Protein AF-A0A497ATV9-F1 (afdb_monomer_lite)

pLDDT: mean 86.35, std 10.47, range [54.75, 97.0]

Sequence (97 aa):
QPQSSGPLQIVDPGYELVEWQPLPEQKEWEGYLRLLFTGGAAPHTSSIAHRDPQHENYHYFRYGGCQGAPIRADVWSADGQHTFKDIWIGAPWCPDE

Structure (mmCIF, N/CA/C/O backbone):
data_AF-A0A497ATV9-F1
#
_entry.id   AF-A0A497ATV9-F1
#
loop_
_atom_site.group_PDB
_atom_site.id
_atom_site.type_symbol
_atom_site.label_atom_id
_atom_site.label_alt_id
_atom_site.label_comp_id
_atom_site.label_asym_id
_atom_site.label_entity_id
_atom_site.label_seq_id
_atom_site.pdbx_PDB_ins_code
_atom_site.Cartn_x
_atom_site.Cartn_y
_atom_site.Cartn_z
_atom_site.occupancy
_atom_site.B_iso_or_equiv
_atom_site.auth_seq_id
_atom_site.auth_comp_id
_atom_site.auth_asym_id
_atom_site.auth_atom_id
_atom_site.pdbx_PDB_model_num
ATOM 1 N N . GLN A 1 1 ? -17.988 4.727 21.330 1.00 55.88 1 GLN A N 1
ATOM 2 C CA . GLN A 1 1 ? -16.670 4.102 21.084 1.00 55.88 1 GLN A CA 1
ATOM 3 C C . GLN A 1 1 ? -16.648 3.582 19.655 1.00 55.88 1 GLN A C 1
ATOM 5 O O . GLN A 1 1 ? -17.717 3.1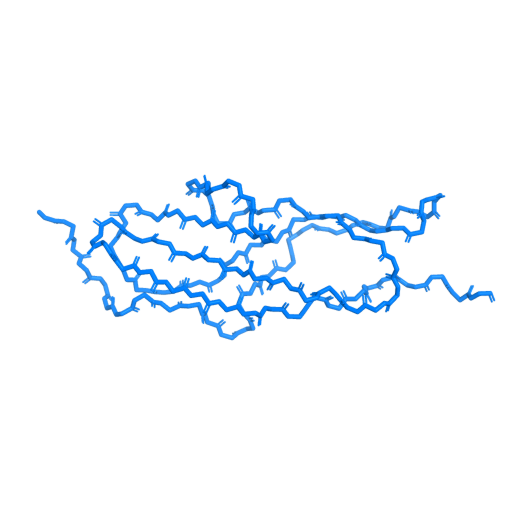99 19.187 1.00 55.88 1 GLN A O 1
ATOM 10 N N . PRO A 1 2 ? -15.492 3.577 18.971 1.00 56.34 2 PRO A N 1
ATOM 11 C CA . PRO A 1 2 ? -15.343 2.886 17.695 1.00 56.34 2 PRO A CA 1
ATOM 12 C C . PRO A 1 2 ? -15.718 1.410 17.885 1.00 56.34 2 PRO A C 1
ATOM 14 O O . PRO A 1 2 ? -15.234 0.767 18.816 1.00 56.34 2 PRO A O 1
ATOM 17 N N . GLN A 1 3 ? -16.635 0.890 17.072 1.00 60.69 3 GLN A N 1
ATOM 18 C CA . GLN A 1 3 ? -17.051 -0.508 17.160 1.00 60.69 3 GLN A CA 1
ATOM 19 C C . GLN A 1 3 ? -16.012 -1.342 16.403 1.00 60.69 3 GLN A C 1
ATOM 21 O O . GLN A 1 3 ? -15.929 -1.261 15.179 1.00 60.69 3 GLN A O 1
ATOM 26 N N . SER A 1 4 ? -15.162 -2.069 17.134 1.00 69.69 4 SER A N 1
ATOM 27 C CA . SER A 1 4 ? -14.113 -2.891 16.522 1.00 69.69 4 SER A CA 1
ATOM 28 C C . SER A 1 4 ? -14.750 -4.047 15.751 1.00 69.69 4 SER A C 1
ATOM 30 O O . SER A 1 4 ? -15.598 -4.762 16.287 1.00 69.69 4 SER A O 1
ATOM 32 N N . SER A 1 5 ? -14.362 -4.212 14.485 1.00 80.12 5 SER A N 1
ATOM 33 C CA . SER A 1 5 ? -14.913 -5.230 13.579 1.00 80.12 5 SER A CA 1
ATOM 34 C C . SER A 1 5 ? -14.111 -6.542 13.565 1.00 80.12 5 SER A C 1
ATOM 36 O O . SER A 1 5 ? -14.347 -7.404 12.721 1.00 80.12 5 SER A O 1
ATOM 38 N N . GLY A 1 6 ? -13.178 -6.713 14.509 1.00 90.44 6 GLY A N 1
ATOM 39 C CA . GLY A 1 6 ? -12.242 -7.839 14.571 1.00 90.44 6 GLY A CA 1
ATOM 40 C C . GLY A 1 6 ? -10.780 -7.391 14.435 1.00 90.44 6 GLY A C 1
ATOM 41 O O . GLY A 1 6 ? -10.504 -6.185 14.432 1.00 90.44 6 GLY A O 1
ATOM 42 N N . PRO A 1 7 ? -9.829 -8.338 14.350 1.00 95.25 7 PRO A N 1
ATOM 43 C CA . PRO A 1 7 ? -8.412 -8.017 14.209 1.00 95.25 7 PRO A CA 1
ATOM 44 C C . PRO A 1 7 ? -8.132 -7.356 12.857 1.00 95.25 7 PRO A C 1
ATOM 46 O O . PRO A 1 7 ? -8.572 -7.855 11.823 1.00 95.25 7 PRO A O 1
ATOM 49 N N . LEU A 1 8 ? -7.384 -6.253 12.864 1.00 96.56 8 LEU A N 1
ATOM 50 C CA . LEU A 1 8 ? -6.945 -5.569 11.652 1.00 96.56 8 LEU A CA 1
ATOM 51 C C . LEU A 1 8 ? -5.943 -6.443 10.884 1.00 96.56 8 LEU A C 1
ATOM 53 O O . LEU A 1 8 ? -4.893 -6.814 11.413 1.00 96.56 8 LEU A O 1
ATOM 57 N N . GLN A 1 9 ? -6.260 -6.767 9.632 1.00 96.75 9 GLN A N 1
ATOM 58 C CA . GLN A 1 9 ? -5.446 -7.647 8.790 1.00 96.75 9 GLN A CA 1
ATOM 59 C C . GLN A 1 9 ? -5.462 -7.196 7.329 1.00 96.75 9 GLN A C 1
ATOM 61 O O . GLN A 1 9 ? -6.531 -6.953 6.770 1.00 96.75 9 GLN A O 1
ATOM 66 N N . ILE A 1 10 ? -4.286 -7.152 6.694 1.00 96.06 10 ILE A N 1
ATOM 67 C CA . ILE A 1 10 ? -4.153 -7.032 5.234 1.00 96.06 10 ILE A CA 1
ATOM 68 C C . ILE A 1 10 ? -4.378 -8.422 4.629 1.00 96.06 10 ILE A C 1
ATOM 70 O O . ILE A 1 10 ? -3.648 -9.364 4.948 1.00 96.06 10 ILE A O 1
ATOM 74 N N . VAL A 1 11 ? -5.388 -8.561 3.768 1.00 94.94 11 VAL A N 1
ATOM 75 C CA . VAL A 1 11 ? -5.774 -9.864 3.190 1.00 94.94 11 VAL A CA 1
ATOM 76 C C . VAL A 1 11 ? -4.778 -10.314 2.115 1.00 94.94 11 VAL A C 1
ATOM 78 O O . VAL A 1 11 ? -3.888 -9.562 1.737 1.00 94.94 11 VAL A O 1
ATOM 81 N N . ASP A 1 12 ? -4.848 -11.550 1.626 1.00 90.62 12 ASP A N 1
ATOM 82 C CA . ASP A 1 12 ? -4.079 -11.977 0.445 1.00 90.62 12 ASP A CA 1
ATOM 83 C C . ASP A 1 12 ? -4.807 -11.581 -0.855 1.00 90.62 12 ASP A C 1
ATOM 85 O O . ASP A 1 12 ? -6.020 -11.779 -0.932 1.00 90.62 12 ASP A O 1
ATOM 89 N N . PRO A 1 13 ? -4.119 -11.020 -1.876 1.00 90.62 13 PRO A N 1
ATOM 90 C CA . PRO A 1 13 ? -2.676 -10.732 -1.944 1.00 90.62 13 PRO A CA 1
ATOM 91 C C . PRO A 1 13 ? -2.255 -9.432 -1.229 1.00 90.62 13 PRO A C 1
ATOM 93 O O . PRO A 1 13 ? -1.067 -9.187 -1.045 1.00 90.62 13 PRO A O 1
ATOM 96 N N . GLY A 1 14 ? -3.215 -8.613 -0.794 1.00 91.75 14 GLY A N 1
ATOM 97 C CA . GLY A 1 14 ? -2.996 -7.396 0.007 1.00 91.75 14 GLY A CA 1
ATOM 98 C C . GLY A 1 14 ? -3.247 -6.104 -0.748 1.00 91.75 14 GLY A C 1
ATOM 99 O O . GLY A 1 14 ? -3.310 -5.038 -0.139 1.00 91.75 14 GLY A O 1
ATOM 100 N N . TYR A 1 15 ? -3.452 -6.204 -2.058 1.00 92.94 15 TYR A N 1
ATOM 101 C CA . TYR A 1 15 ? -3.736 -5.076 -2.924 1.00 92.94 15 TYR A CA 1
ATOM 102 C C . TYR A 1 15 ? -4.549 -5.499 -4.156 1.00 92.94 15 TYR A C 1
ATOM 104 O O . TYR A 1 15 ? -4.553 -6.669 -4.539 1.00 92.94 15 TYR A O 1
ATOM 112 N N . GLU A 1 16 ? -5.191 -4.528 -4.796 1.00 91.44 16 GLU A N 1
ATOM 113 C CA . GLU A 1 16 ? -5.681 -4.600 -6.173 1.00 91.44 16 GLU A CA 1
ATOM 114 C C . GLU A 1 16 ? -5.029 -3.492 -7.015 1.00 91.44 16 GLU A C 1
ATOM 116 O O . GLU A 1 16 ? -4.762 -2.393 -6.515 1.00 91.44 16 GLU A O 1
ATOM 121 N N . LEU A 1 17 ? -4.747 -3.791 -8.287 1.00 87.75 17 LEU A N 1
ATOM 122 C CA . LEU A 1 17 ? -4.323 -2.789 -9.267 1.00 87.75 17 LEU A CA 1
ATOM 123 C C . LEU A 1 17 ? -5.572 -2.129 -9.837 1.00 87.75 17 LEU A C 1
ATOM 125 O O . LEU A 1 17 ? -6.376 -2.812 -10.468 1.00 87.75 17 LEU A O 1
ATOM 129 N N . VAL A 1 18 ? -5.747 -0.830 -9.603 1.00 87.94 18 VAL A N 1
ATOM 130 C CA . VAL A 1 18 ? -6.952 -0.113 -10.054 1.00 87.94 18 VAL A CA 1
ATOM 131 C C . VAL A 1 18 ? -6.710 0.588 -11.382 1.00 87.94 18 VAL A C 1
ATOM 133 O O . VAL A 1 18 ? -7.521 0.487 -12.297 1.00 87.94 18 VAL A O 1
ATOM 136 N N . GLU A 1 19 ? -5.566 1.248 -11.508 1.00 85.50 19 GLU A N 1
ATOM 137 C CA . GLU A 1 19 ? -5.118 1.895 -12.739 1.00 85.50 19 GLU A CA 1
ATOM 138 C C . GLU A 1 19 ? -3.648 1.581 -12.950 1.00 85.50 19 GLU A C 1
ATOM 140 O O . GLU A 1 19 ? -2.889 1.524 -11.982 1.00 85.50 19 GLU A O 1
ATOM 145 N N . TRP A 1 20 ? -3.250 1.374 -14.204 1.00 81.94 20 TRP A N 1
ATOM 146 C CA . TRP A 1 20 ? -1.884 1.005 -14.539 1.00 81.94 20 TRP A CA 1
ATOM 147 C C . TRP A 1 20 ? -1.523 1.414 -15.957 1.00 81.94 20 TRP A C 1
ATOM 149 O O . TRP A 1 20 ? -2.238 1.063 -16.897 1.00 81.94 20 TRP A O 1
ATOM 159 N N . GLN A 1 21 ? -0.397 2.102 -16.126 1.00 86.62 21 GLN A N 1
ATOM 160 C CA . GLN A 1 21 ? 0.099 2.494 -17.439 1.00 86.62 21 GLN A CA 1
ATOM 161 C C . GLN A 1 21 ? 1.623 2.368 -17.547 1.00 86.62 21 GLN A C 1
ATOM 163 O O . GLN A 1 21 ? 2.348 2.733 -16.615 1.00 86.62 21 GLN A O 1
ATOM 168 N N . PRO A 1 22 ? 2.138 1.847 -18.675 1.00 83.88 22 PRO A N 1
ATOM 169 C CA . PRO A 1 22 ? 3.563 1.897 -18.956 1.00 83.88 22 PRO A CA 1
ATOM 170 C C . PRO A 1 22 ? 3.990 3.340 -19.246 1.00 83.88 22 PRO A C 1
ATOM 172 O O . PRO A 1 22 ? 3.243 4.122 -19.832 1.00 83.88 22 PRO A O 1
ATOM 175 N N . LEU A 1 23 ? 5.231 3.656 -18.893 1.00 85.56 23 LEU A N 1
ATOM 176 C CA . LEU A 1 23 ? 5.940 4.890 -19.217 1.00 85.56 23 LEU A CA 1
ATOM 177 C C . LEU A 1 23 ? 7.169 4.519 -20.069 1.00 85.56 23 LEU A C 1
ATOM 179 O O . LEU A 1 23 ? 8.277 4.368 -19.537 1.00 85.56 23 LEU A O 1
ATOM 183 N N . PRO A 1 24 ? 6.994 4.304 -21.391 1.00 78.94 24 PRO A N 1
ATOM 184 C CA . PRO A 1 24 ? 8.008 3.650 -22.216 1.00 78.94 24 PRO A CA 1
ATOM 185 C C . PRO A 1 24 ? 9.3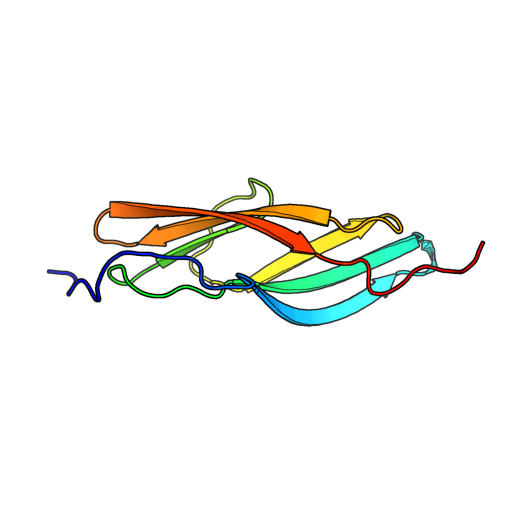13 4.438 -22.316 1.00 78.94 24 PRO A C 1
ATOM 187 O O . PRO A 1 24 ? 10.393 3.854 -22.276 1.00 78.94 24 PRO A O 1
ATOM 190 N N . GLU A 1 25 ? 9.217 5.765 -22.391 1.00 82.69 25 GLU A N 1
ATOM 191 C CA . GLU A 1 25 ? 10.369 6.667 -22.473 1.00 82.69 25 GLU A CA 1
ATOM 192 C C . GLU A 1 25 ? 11.284 6.573 -21.244 1.00 82.69 25 GLU A C 1
ATOM 194 O O . GLU A 1 25 ? 12.494 6.756 -21.360 1.00 82.69 25 GLU A O 1
ATOM 199 N N . GLN A 1 26 ? 10.718 6.265 -20.074 1.00 78.88 26 GLN A N 1
ATOM 200 C CA . GLN A 1 26 ? 11.451 6.150 -18.814 1.00 78.88 26 GLN A CA 1
ATOM 201 C C . GLN A 1 26 ? 11.755 4.695 -18.426 1.00 78.88 26 GLN A C 1
ATOM 203 O O . GLN A 1 26 ? 12.414 4.471 -17.416 1.00 78.88 26 GLN A O 1
ATOM 208 N N . LYS A 1 27 ? 11.316 3.703 -19.221 1.00 79.88 27 LYS A N 1
ATOM 209 C CA . LYS A 1 27 ? 11.344 2.270 -18.858 1.00 79.88 27 LYS A CA 1
ATOM 210 C C . LYS A 1 27 ? 10.701 1.999 -17.489 1.00 79.88 27 LYS A C 1
ATOM 212 O O . LYS A 1 27 ? 11.174 1.187 -16.691 1.00 79.88 27 LYS A O 1
ATOM 217 N N . GLU A 1 28 ? 9.619 2.714 -17.226 1.00 83.88 28 GLU A N 1
ATOM 218 C CA . GLU A 1 28 ? 8.896 2.693 -15.963 1.00 83.88 28 GLU A CA 1
ATOM 219 C C . GLU A 1 28 ? 7.441 2.315 -16.203 1.00 83.88 28 GLU A C 1
ATOM 221 O O . GLU A 1 28 ? 6.970 2.183 -17.334 1.00 83.88 28 GLU A O 1
ATOM 226 N N . TRP A 1 29 ? 6.715 2.150 -15.114 1.00 84.12 29 TRP A N 1
ATOM 227 C CA . TRP A 1 29 ? 5.268 2.111 -15.114 1.00 84.12 29 TRP A CA 1
ATOM 228 C C . TRP A 1 29 ? 4.760 2.850 -13.880 1.00 84.12 29 TRP A C 1
ATOM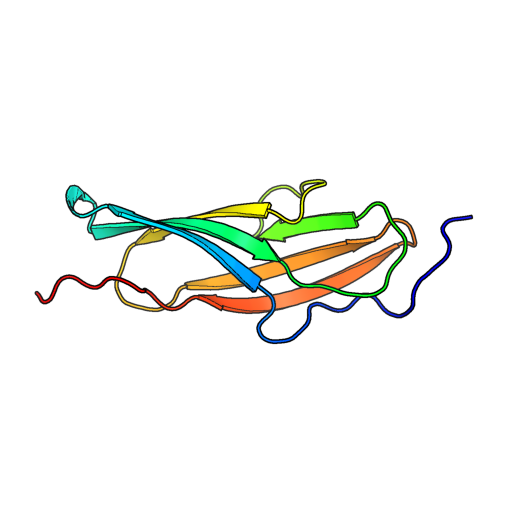 230 O O . TRP A 1 29 ? 5.459 2.984 -12.870 1.00 84.12 29 TRP A O 1
ATOM 240 N N . GLU A 1 30 ? 3.536 3.350 -13.972 1.00 88.25 30 GLU A N 1
ATOM 241 C CA . GLU A 1 30 ? 2.860 4.011 -12.865 1.00 88.25 30 GLU A CA 1
ATOM 242 C C . GLU A 1 30 ? 1.393 3.612 -12.796 1.00 88.25 30 GLU A C 1
ATOM 244 O O . GLU A 1 30 ? 0.809 3.127 -13.767 1.00 88.25 30 GLU A O 1
ATOM 249 N N . GLY A 1 31 ? 0.798 3.809 -11.631 1.00 88.00 31 GLY A N 1
ATOM 250 C CA . GLY A 1 31 ? -0.583 3.445 -11.410 1.00 88.00 31 GLY A CA 1
ATOM 251 C C . GLY A 1 31 ? -1.031 3.690 -9.987 1.00 88.00 31 GLY A C 1
ATOM 252 O O . GLY A 1 31 ? -0.343 4.327 -9.184 1.00 88.00 31 GLY A O 1
ATOM 253 N N . TYR A 1 32 ? -2.191 3.134 -9.679 1.00 90.56 32 TYR A N 1
ATOM 254 C CA . TYR A 1 32 ? -2.779 3.206 -8.359 1.00 90.56 32 TYR A CA 1
ATOM 255 C C . TYR A 1 32 ? -3.058 1.817 -7.803 1.00 90.56 32 TYR A C 1
ATOM 257 O O . TYR A 1 32 ? -3.632 0.941 -8.458 1.00 90.56 32 TYR A O 1
ATOM 265 N N . LEU A 1 33 ? -2.652 1.647 -6.552 1.00 90.88 33 LEU A N 1
ATOM 266 C CA . LEU A 1 33 ? -2.838 0.455 -5.750 1.00 90.88 33 LEU A CA 1
ATOM 267 C C . LEU A 1 33 ? -3.926 0.723 -4.735 1.00 90.88 33 LEU A C 1
ATOM 269 O O . LEU A 1 33 ? -3.840 1.697 -3.987 1.00 90.88 33 LEU A O 1
ATOM 273 N N . ARG A 1 34 ? -4.900 -0.172 -4.638 1.00 93.69 34 ARG A N 1
ATOM 274 C CA . ARG A 1 34 ? -5.813 -0.151 -3.505 1.00 93.69 34 ARG A CA 1
ATOM 275 C C . ARG A 1 34 ? -5.474 -1.265 -2.533 1.00 93.69 34 ARG A C 1
ATOM 277 O O . ARG A 1 34 ? -5.483 -2.432 -2.907 1.00 93.69 34 ARG A O 1
ATOM 284 N N . LEU A 1 35 ? -5.186 -0.915 -1.285 1.00 95.06 35 LEU A N 1
ATOM 285 C CA . LEU A 1 35 ? -4.901 -1.888 -0.237 1.00 95.06 35 LEU A CA 1
ATOM 286 C C . LEU A 1 35 ? -6.181 -2.593 0.208 1.00 95.06 35 LEU A C 1
ATOM 288 O O . LEU A 1 35 ? -7.213 -1.958 0.451 1.00 95.06 35 LEU A O 1
ATOM 292 N N . LEU A 1 36 ? -6.083 -3.913 0.345 1.00 95.38 36 LEU A N 1
ATOM 293 C CA . LEU A 1 36 ? -7.177 -4.775 0.768 1.00 95.38 36 LEU A CA 1
ATOM 294 C C . LEU A 1 36 ? -6.943 -5.197 2.221 1.00 95.38 36 LEU A C 1
ATOM 296 O O . LEU A 1 36 ? -5.976 -5.895 2.529 1.00 95.38 36 LEU A O 1
ATOM 300 N N . PHE A 1 37 ? -7.832 -4.791 3.123 1.00 95.19 37 PHE A N 1
ATOM 301 C CA . PHE A 1 37 ? -7.754 -5.131 4.542 1.00 95.19 37 PHE A CA 1
ATOM 302 C C . PHE A 1 37 ? -9.142 -5.297 5.163 1.00 95.19 37 PHE A C 1
ATOM 304 O O . PHE A 1 37 ? -10.149 -4.845 4.620 1.00 95.19 37 PHE A O 1
ATOM 311 N N . THR A 1 38 ? -9.189 -5.966 6.312 1.00 95.19 38 THR A N 1
ATOM 312 C CA . THR A 1 38 ? -10.403 -6.205 7.104 1.00 95.19 38 THR A CA 1
ATOM 313 C C . THR A 1 38 ? -10.132 -5.943 8.581 1.00 95.19 38 THR A C 1
ATOM 315 O O . THR A 1 38 ? -8.973 -5.873 8.993 1.00 95.19 38 THR A O 1
ATOM 318 N N . GLY A 1 39 ? -11.191 -5.809 9.379 1.00 95.06 39 GLY A N 1
ATOM 319 C CA . GLY A 1 39 ? -11.070 -5.597 10.818 1.00 95.06 39 GLY A CA 1
ATOM 320 C C . GLY A 1 39 ? -10.652 -4.175 11.201 1.00 95.06 39 GLY A C 1
ATOM 321 O O . GLY A 1 39 ? -10.625 -3.246 10.385 1.00 95.06 39 GLY A O 1
ATOM 322 N N . GLY A 1 40 ? -10.347 -3.999 12.486 1.00 94.44 40 GLY A N 1
ATOM 323 C CA . GLY A 1 40 ? -10.093 -2.689 13.077 1.00 94.44 40 GLY A CA 1
ATOM 324 C C . GLY A 1 40 ? -11.349 -1.821 13.158 1.00 94.44 40 GLY A C 1
ATOM 325 O O . GLY A 1 40 ? -12.417 -2.152 12.627 1.00 94.44 40 GLY A O 1
ATOM 326 N N . ALA A 1 41 ? -11.237 -0.699 13.858 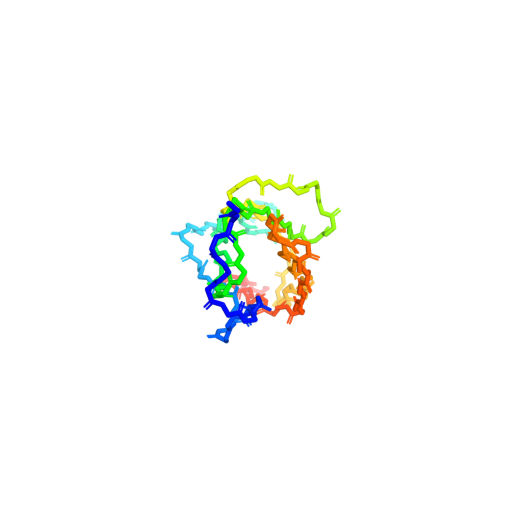1.00 94.00 41 ALA A N 1
ATOM 327 C CA . ALA A 1 41 ? -12.282 0.312 13.876 1.00 94.00 41 ALA A CA 1
ATOM 328 C C . ALA A 1 41 ? -11.951 1.478 12.934 1.00 94.00 41 ALA A C 1
ATOM 330 O O . ALA A 1 41 ? -10.838 1.999 12.948 1.00 94.00 41 ALA A O 1
ATOM 331 N N . ALA A 1 42 ? -12.933 1.919 12.150 1.00 91.06 42 ALA A N 1
ATOM 332 C CA . ALA A 1 42 ? -12.797 3.114 11.322 1.00 91.06 42 ALA A CA 1
ATOM 333 C C . ALA A 1 42 ? -12.672 4.398 12.183 1.00 91.06 42 ALA A C 1
ATOM 335 O O . ALA A 1 42 ? -13.201 4.431 13.302 1.00 91.06 42 ALA A O 1
ATOM 336 N N . PRO A 1 43 ? -12.062 5.482 11.660 1.00 93.44 43 PRO A N 1
ATOM 337 C CA . PRO A 1 43 ? -11.379 5.568 10.365 1.00 93.44 43 PRO A CA 1
ATOM 338 C C . PRO A 1 43 ? -10.067 4.777 10.323 1.00 93.44 43 PRO A C 1
ATOM 340 O O . PRO A 1 43 ? -9.423 4.559 11.349 1.00 93.44 43 PRO A O 1
ATOM 343 N N . HIS A 1 44 ? -9.671 4.385 9.115 1.00 94.31 44 HIS A N 1
ATOM 344 C CA . HIS A 1 44 ? -8.378 3.768 8.845 1.00 94.31 44 HIS A CA 1
ATOM 345 C C . HIS A 1 44 ? -7.436 4.785 8.201 1.00 94.31 44 HIS A C 1
ATOM 347 O O . HIS A 1 44 ? -7.874 5.729 7.541 1.00 94.31 44 HIS A O 1
ATOM 353 N N . THR A 1 45 ? -6.139 4.582 8.388 1.00 96.50 45 THR A N 1
ATOM 354 C CA . THR A 1 45 ? -5.098 5.213 7.575 1.00 96.50 45 THR A CA 1
ATOM 355 C C . THR A 1 45 ? -4.193 4.135 7.012 1.00 96.50 45 THR A C 1
ATOM 357 O O . THR A 1 45 ? -4.086 3.044 7.572 1.00 96.50 45 THR A O 1
ATOM 360 N N . SER A 1 46 ? -3.546 4.411 5.888 1.00 95.81 46 SER A N 1
ATOM 361 C CA . SER A 1 46 ? -2.626 3.456 5.286 1.00 95.81 46 SER A CA 1
ATOM 362 C C . SER A 1 46 ? -1.479 4.137 4.563 1.00 95.81 46 SER A C 1
ATOM 364 O O . SER A 1 46 ? -1.580 5.309 4.209 1.00 95.81 46 SER A O 1
ATOM 366 N N . SER A 1 47 ? -0.380 3.419 4.360 1.00 94.69 47 SER A N 1
ATOM 367 C CA . SER A 1 47 ? 0.754 3.878 3.563 1.00 94.69 47 SER A CA 1
ATOM 368 C C . SER A 1 47 ? 1.383 2.732 2.785 1.00 94.69 47 SER A C 1
ATOM 370 O O . SER A 1 47 ? 1.245 1.558 3.135 1.00 94.69 47 SER A O 1
ATOM 372 N N . ILE A 1 48 ? 2.099 3.091 1.722 1.00 92.44 48 ILE A N 1
ATOM 373 C CA . ILE A 1 48 ? 2.963 2.181 0.975 1.00 92.44 48 ILE A CA 1
ATOM 374 C C . ILE A 1 48 ? 4.379 2.748 0.904 1.00 92.44 48 ILE A C 1
ATOM 376 O O . ILE A 1 48 ? 4.563 3.966 0.882 1.00 92.44 48 ILE A O 1
ATOM 380 N N . ALA A 1 49 ? 5.383 1.872 0.832 1.00 85.25 49 ALA A N 1
ATOM 381 C CA . ALA A 1 49 ? 6.785 2.238 0.594 1.00 85.25 49 ALA A CA 1
ATOM 382 C C . ALA A 1 49 ? 7.312 3.323 1.557 1.00 85.25 49 ALA A C 1
ATOM 384 O O . ALA A 1 49 ? 8.058 4.212 1.148 1.00 85.25 49 ALA A O 1
ATOM 385 N N . HIS A 1 50 ? 6.890 3.266 2.826 1.00 78.88 50 HIS A N 1
ATOM 386 C CA . HIS A 1 50 ? 7.246 4.239 3.869 1.00 78.88 50 HIS A CA 1
ATOM 387 C C . HIS A 1 50 ? 6.882 5.700 3.547 1.00 78.88 50 HIS A C 1
ATOM 389 O O . HIS A 1 50 ? 7.495 6.622 4.082 1.00 78.88 50 HIS A O 1
ATOM 395 N N . ARG A 1 51 ? 5.886 5.923 2.681 1.00 83.06 51 ARG A N 1
ATOM 396 C CA . ARG A 1 51 ? 5.303 7.251 2.446 1.00 83.06 51 ARG A CA 1
ATOM 397 C C . ARG A 1 51 ? 4.402 7.670 3.610 1.00 83.06 51 ARG A C 1
ATOM 399 O O . ARG A 1 51 ? 4.034 6.846 4.450 1.00 83.06 51 ARG A O 1
ATOM 406 N N . ASP A 1 52 ? 4.032 8.947 3.632 1.00 87.12 52 ASP A N 1
ATOM 407 C CA . ASP A 1 52 ? 3.123 9.490 4.640 1.00 87.12 52 ASP A CA 1
ATOM 408 C C . ASP A 1 52 ? 1.775 8.744 4.640 1.00 87.12 52 ASP A C 1
ATOM 410 O O . ASP A 1 52 ? 1.213 8.505 3.564 1.00 87.12 52 ASP A O 1
ATOM 414 N N . PRO A 1 53 ? 1.238 8.375 5.819 1.00 86.62 53 PRO A N 1
ATOM 415 C CA . PRO A 1 53 ? -0.076 7.757 5.925 1.00 86.62 53 PRO A CA 1
ATOM 416 C C . PRO A 1 53 ? -1.192 8.650 5.381 1.00 86.62 53 PRO A C 1
ATOM 418 O O . PRO A 1 53 ? -1.247 9.846 5.659 1.00 86.62 53 PRO A O 1
ATOM 421 N N . GLN A 1 54 ? -2.125 8.043 4.655 1.00 89.50 54 GLN A N 1
ATOM 422 C CA . GLN A 1 54 ? -3.282 8.701 4.054 1.00 89.50 54 GLN A CA 1
ATOM 423 C C . GLN A 1 54 ? -4.573 8.069 4.584 1.00 89.50 54 GLN A C 1
ATOM 425 O O . GLN A 1 54 ? -4.592 6.888 4.930 1.00 89.50 54 GLN A O 1
ATOM 430 N N . HIS A 1 55 ? -5.660 8.842 4.654 1.00 87.50 55 HIS A N 1
ATOM 431 C CA . HIS A 1 55 ? -6.986 8.342 5.063 1.00 87.50 55 HIS A CA 1
ATOM 432 C C . HIS A 1 55 ? -7.643 7.432 4.020 1.00 87.50 55 HIS A C 1
ATOM 434 O O . HIS A 1 55 ? -8.660 6.796 4.291 1.00 87.50 55 HIS A O 1
ATOM 440 N N . GLU A 1 56 ? -7.063 7.375 2.829 1.00 82.94 56 GLU A N 1
ATOM 441 C CA . GLU A 1 56 ? -7.517 6.537 1.738 1.00 82.94 56 GLU A CA 1
ATOM 442 C C . GLU A 1 56 ? -6.689 5.255 1.697 1.00 82.94 56 GLU A C 1
ATOM 444 O O . GLU A 1 56 ? -5.512 5.228 2.064 1.00 82.94 56 GLU A O 1
ATOM 449 N N . ASN A 1 57 ? -7.308 4.173 1.234 1.00 89.94 57 ASN A N 1
ATOM 450 C CA . ASN A 1 57 ? -6.605 2.935 0.925 1.00 89.94 57 ASN A CA 1
ATOM 451 C C . ASN A 1 57 ? -6.077 2.911 -0.512 1.00 89.94 57 ASN A C 1
ATOM 453 O O . ASN A 1 57 ? -5.748 1.837 -1.002 1.00 89.94 57 ASN A O 1
ATOM 457 N N . TYR A 1 58 ? -6.029 4.065 -1.177 1.00 92.31 58 TYR A N 1
ATOM 458 C CA . TYR A 1 58 ? -5.686 4.245 -2.580 1.00 92.31 58 TYR A CA 1
ATOM 459 C C . TYR A 1 58 ? -4.351 4.981 -2.692 1.00 92.31 58 TYR A C 1
ATOM 461 O O . TYR A 1 58 ? -4.213 6.097 -2.205 1.00 92.31 58 TYR A O 1
ATOM 469 N N . HIS A 1 59 ? -3.357 4.349 -3.308 1.00 92.12 59 HIS A N 1
ATOM 470 C CA . HIS A 1 59 ? -1.976 4.818 -3.296 1.00 92.12 59 HIS A CA 1
ATOM 471 C C . HIS A 1 59 ? -1.407 4.894 -4.700 1.00 92.12 59 HIS A C 1
ATOM 473 O O . HIS A 1 59 ? -1.354 3.887 -5.403 1.00 92.12 59 HIS A O 1
ATOM 479 N N . TYR A 1 60 ? -0.910 6.068 -5.082 1.00 90.69 60 TYR A N 1
ATOM 480 C CA . TYR A 1 60 ? -0.117 6.204 -6.298 1.00 90.69 60 TYR A CA 1
ATOM 481 C C . TYR A 1 60 ? 1.241 5.516 -6.136 1.00 90.69 60 TYR A C 1
ATOM 483 O O . TYR A 1 60 ? 1.953 5.725 -5.145 1.00 90.69 60 TYR A O 1
ATOM 491 N N . PHE A 1 61 ? 1.629 4.755 -7.152 1.00 87.12 61 PHE A N 1
ATOM 492 C CA . PHE A 1 61 ? 2.904 4.067 -7.209 1.00 87.12 61 PHE A CA 1
ATOM 493 C C . PHE A 1 61 ? 3.540 4.196 -8.593 1.00 87.12 61 PHE A C 1
ATOM 495 O O . PHE A 1 61 ? 2.863 4.122 -9.614 1.00 87.12 61 PHE A O 1
ATOM 502 N N . ARG A 1 62 ? 4.861 4.381 -8.610 1.00 87.69 62 ARG A N 1
ATOM 503 C CA . ARG A 1 62 ? 5.693 4.447 -9.813 1.00 87.69 62 ARG A CA 1
ATOM 504 C C . ARG A 1 62 ? 6.942 3.629 -9.569 1.00 87.69 62 ARG A C 1
ATOM 506 O O . ARG A 1 62 ? 7.570 3.775 -8.517 1.00 87.69 62 ARG A O 1
ATOM 513 N N . TYR A 1 63 ? 7.284 2.782 -10.526 1.00 83.56 63 TYR A N 1
ATOM 514 C CA . TYR A 1 63 ? 8.408 1.870 -10.403 1.00 83.56 63 TYR A CA 1
ATOM 515 C C . TYR A 1 63 ? 9.120 1.684 -11.730 1.00 83.56 63 TYR A C 1
ATOM 517 O O . TYR A 1 63 ? 8.499 1.618 -12.791 1.00 83.56 63 TYR A O 1
ATOM 525 N N . GLY A 1 64 ? 10.443 1.603 -11.640 1.00 78.31 64 GLY A N 1
ATOM 526 C CA . GLY A 1 64 ? 11.321 1.356 -12.769 1.00 78.31 64 GLY A CA 1
ATOM 527 C C . GLY A 1 64 ? 11.866 -0.056 -12.744 1.00 78.31 64 GLY A C 1
ATOM 528 O O . GLY A 1 64 ? 12.263 -0.564 -11.696 1.00 78.31 64 GLY A O 1
ATOM 529 N N . GLY A 1 65 ? 11.938 -0.657 -13.926 1.00 69.06 65 GLY A N 1
ATOM 530 C CA . GLY A 1 65 ? 12.569 -1.951 -14.124 1.00 69.06 65 GLY A CA 1
ATOM 531 C C . GLY A 1 65 ? 11.606 -3.130 -14.226 1.00 69.06 65 GLY A C 1
ATOM 532 O O . GLY A 1 65 ? 10.394 -3.028 -14.051 1.00 69.06 65 GLY A O 1
ATOM 533 N N . CYS A 1 66 ? 12.215 -4.267 -14.554 1.00 72.44 66 CYS A N 1
ATOM 534 C CA . CYS A 1 66 ? 11.534 -5.503 -14.927 1.00 72.44 66 CYS A CA 1
ATOM 535 C C . CYS A 1 66 ? 11.345 -6.510 -13.800 1.00 72.44 66 CYS A C 1
ATOM 537 O O . CYS A 1 66 ? 10.691 -7.538 -13.967 1.00 72.44 66 CYS A O 1
ATOM 539 N N . GLN A 1 67 ? 11.950 -6.238 -12.651 1.00 71.69 67 GLN A N 1
ATOM 540 C CA . GLN A 1 67 ? 11.742 -7.051 -11.467 1.00 71.69 67 GLN A CA 1
ATOM 541 C C . GLN A 1 67 ? 10.506 -6.532 -10.740 1.00 71.69 67 GLN A C 1
ATOM 543 O O . GLN A 1 67 ? 10.185 -5.351 -10.826 1.00 71.69 67 GLN A O 1
ATOM 548 N N . GLY A 1 68 ? 9.763 -7.412 -10.073 1.00 75.19 68 GLY A N 1
ATOM 549 C CA . GLY A 1 68 ? 8.651 -6.941 -9.255 1.00 75.19 68 GLY A CA 1
ATOM 550 C C . GLY A 1 68 ? 9.144 -6.020 -8.137 1.00 75.19 68 GLY A C 1
ATOM 551 O O . GLY A 1 68 ? 10.280 -6.136 -7.677 1.00 75.19 68 GLY A O 1
ATOM 552 N N . ALA A 1 69 ? 8.286 -5.102 -7.711 1.00 82.06 69 ALA A N 1
ATOM 553 C CA . ALA A 1 69 ? 8.571 -4.182 -6.627 1.00 82.06 69 ALA A CA 1
ATOM 554 C C . ALA A 1 69 ? 8.174 -4.824 -5.287 1.00 82.06 69 ALA A C 1
ATOM 556 O O . ALA A 1 69 ? 6.975 -5.020 -5.053 1.00 82.06 69 ALA A O 1
ATOM 557 N N . PRO A 1 70 ? 9.128 -5.142 -4.390 1.00 87.69 70 PRO A N 1
ATOM 558 C CA . PRO A 1 70 ? 8.800 -5.420 -3.002 1.00 87.69 70 PRO A CA 1
ATOM 559 C C . PRO A 1 70 ? 8.417 -4.105 -2.323 1.00 87.69 70 PRO A C 1
ATOM 561 O O . PRO A 1 70 ? 9.225 -3.178 -2.242 1.00 87.69 70 PRO A O 1
ATOM 564 N N . ILE A 1 71 ? 7.186 -4.015 -1.833 1.00 90.31 71 ILE A N 1
ATOM 565 C CA . ILE A 1 71 ? 6.697 -2.840 -1.116 1.00 90.31 71 ILE A CA 1
ATOM 566 C C . ILE A 1 71 ? 6.122 -3.269 0.214 1.00 90.31 71 ILE A C 1
ATOM 568 O O . ILE A 1 71 ? 5.331 -4.200 0.284 1.00 90.31 71 ILE A O 1
ATOM 572 N N . ARG A 1 72 ? 6.442 -2.521 1.263 1.00 94.44 72 ARG A N 1
ATOM 573 C CA . ARG A 1 72 ? 5.722 -2.626 2.521 1.00 94.44 72 ARG A CA 1
ATOM 574 C C . ARG A 1 72 ? 4.451 -1.783 2.480 1.00 94.44 72 ARG A C 1
ATOM 576 O O . ARG A 1 72 ? 4.520 -0.584 2.199 1.00 94.44 72 ARG A O 1
ATOM 583 N N . ALA A 1 73 ? 3.319 -2.417 2.759 1.00 95.62 73 ALA A N 1
ATOM 584 C CA . ALA A 1 73 ? 2.045 -1.768 3.023 1.00 95.62 73 ALA A CA 1
ATOM 585 C C . ALA A 1 73 ? 1.773 -1.777 4.530 1.00 95.62 73 ALA A C 1
ATOM 587 O O . ALA A 1 73 ? 1.880 -2.824 5.170 1.00 95.62 73 ALA A O 1
ATOM 588 N N . ASP A 1 74 ? 1.394 -0.632 5.083 1.00 97.00 74 ASP A N 1
ATOM 589 C CA . ASP A 1 74 ? 1.028 -0.471 6.487 1.00 97.00 74 ASP A CA 1
ATOM 590 C C . ASP A 1 74 ? -0.415 0.055 6.580 1.00 97.00 74 ASP A C 1
ATOM 592 O O . ASP A 1 74 ? -0.828 0.910 5.793 1.00 97.00 74 ASP A O 1
ATOM 596 N N . VAL A 1 75 ? -1.194 -0.458 7.537 1.00 96.69 75 VAL A N 1
ATOM 597 C CA . VAL A 1 75 ? -2.569 -0.009 7.814 1.00 96.69 75 VAL A CA 1
ATOM 598 C C . VAL A 1 75 ? -2.750 0.184 9.315 1.00 96.69 75 VAL A C 1
ATOM 600 O O . VAL A 1 75 ? -2.391 -0.690 10.108 1.00 96.69 75 VAL A O 1
ATOM 603 N N . TRP A 1 76 ? -3.354 1.306 9.695 1.00 96.44 76 TRP A N 1
ATOM 604 C CA . TRP A 1 76 ? -3.730 1.642 11.065 1.00 96.44 76 TRP A CA 1
ATOM 605 C C . TRP A 1 76 ? -5.239 1.844 11.176 1.00 96.44 76 TRP A C 1
ATOM 607 O O . TRP A 1 76 ? -5.894 2.283 10.228 1.00 96.44 76 TRP A O 1
ATOM 617 N N . SER A 1 77 ? -5.789 1.559 12.351 1.00 96.00 77 SER A N 1
ATOM 618 C CA . SER A 1 77 ? -7.199 1.779 12.682 1.00 96.00 77 SER A CA 1
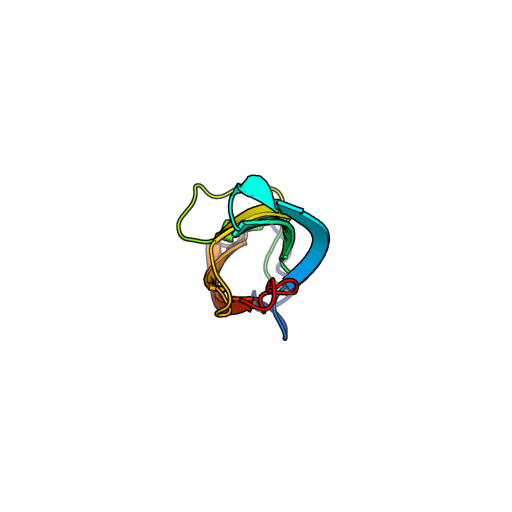ATOM 619 C C . SER A 1 77 ? -7.357 2.672 13.916 1.00 96.00 77 SER A C 1
ATOM 621 O O . SER A 1 77 ? -6.455 2.796 14.745 1.00 96.00 77 SER A O 1
ATOM 623 N N . ALA A 1 78 ? -8.525 3.295 14.070 1.00 94.88 78 ALA A N 1
ATOM 624 C CA . ALA A 1 78 ? -8.807 4.242 15.151 1.00 94.88 78 ALA A CA 1
ATOM 625 C C . ALA A 1 78 ? -8.833 3.615 16.556 1.00 94.88 78 ALA A C 1
ATOM 627 O O . ALA A 1 78 ? -8.714 4.328 17.551 1.00 94.88 78 ALA A O 1
ATOM 628 N N . ASP A 1 79 ? -8.985 2.292 16.655 1.00 93.81 79 ASP A N 1
ATOM 629 C CA . ASP A 1 79 ? -8.841 1.532 17.902 1.00 93.81 79 ASP A CA 1
ATOM 630 C C . ASP A 1 79 ? -7.377 1.184 18.239 1.00 93.81 79 ASP A C 1
ATOM 632 O O . ASP A 1 79 ? -7.126 0.442 19.186 1.00 93.81 79 ASP A O 1
ATOM 636 N N . GLY A 1 80 ? -6.410 1.751 17.507 1.00 95.19 80 GLY A N 1
ATOM 637 C CA . GLY A 1 80 ? -4.980 1.654 17.800 1.00 95.19 80 GLY A CA 1
ATOM 638 C C . GLY A 1 80 ? -4.304 0.395 17.263 1.00 95.19 80 GLY A C 1
ATOM 639 O O . GLY A 1 80 ? -3.144 0.150 17.593 1.00 95.19 80 GLY A O 1
ATOM 640 N N . GLN A 1 81 ? -4.995 -0.408 16.447 1.00 97.00 81 GLN A N 1
ATOM 641 C CA . GLN A 1 81 ? -4.369 -1.554 15.792 1.00 97.00 81 GLN A CA 1
ATOM 642 C C . GLN A 1 81 ? -3.485 -1.085 14.631 1.00 97.00 81 GLN A C 1
ATOM 644 O O . GLN A 1 81 ? -3.770 -0.092 13.959 1.00 97.00 81 GLN A O 1
ATOM 649 N N . HIS A 1 82 ? -2.415 -1.837 14.386 1.00 96.56 82 HIS A N 1
ATOM 650 C CA . HIS A 1 82 ? -1.499 -1.656 13.265 1.00 96.56 82 HIS A CA 1
ATOM 651 C C . HIS A 1 82 ? -1.157 -3.025 12.692 1.00 96.56 82 HIS A C 1
ATOM 653 O O . HIS A 1 82 ? -0.898 -3.972 13.435 1.00 96.56 82 HIS A O 1
ATOM 659 N N . THR A 1 83 ? -1.164 -3.128 11.370 1.00 96.50 83 THR A N 1
ATOM 660 C CA . THR A 1 83 ? -0.716 -4.312 10.645 1.00 96.50 83 THR A CA 1
ATOM 661 C C . THR A 1 83 ? 0.124 -3.884 9.452 1.00 96.50 83 THR A C 1
ATOM 663 O O . THR A 1 83 ? -0.020 -2.769 8.943 1.00 96.50 83 THR A O 1
ATOM 666 N N . PHE A 1 84 ? 1.004 -4.770 9.007 1.00 96.69 84 PHE A N 1
ATOM 667 C CA . PHE A 1 84 ? 1.830 -4.534 7.837 1.00 96.69 84 PHE A CA 1
ATOM 668 C C . PHE A 1 84 ? 2.018 -5.814 7.040 1.00 96.69 84 PHE A C 1
ATOM 670 O O . PHE A 1 84 ? 1.905 -6.922 7.572 1.00 96.69 84 PHE A O 1
ATOM 677 N N . LYS A 1 85 ? 2.321 -5.648 5.758 1.00 95.12 85 LYS A N 1
ATOM 678 C CA . LYS A 1 85 ? 2.601 -6.751 4.852 1.00 95.12 85 LYS A CA 1
ATOM 679 C C . LYS A 1 85 ? 3.557 -6.307 3.764 1.00 95.12 85 LYS A C 1
ATOM 681 O O . LYS A 1 85 ? 3.344 -5.266 3.144 1.00 95.12 85 LYS A O 1
ATOM 686 N N . ASP A 1 86 ? 4.564 -7.127 3.508 1.00 93.81 86 ASP A N 1
ATOM 687 C CA . ASP A 1 86 ? 5.376 -6.986 2.308 1.00 93.81 86 ASP A CA 1
ATOM 688 C C . ASP A 1 86 ? 4.599 -7.593 1.136 1.00 93.81 86 ASP A C 1
ATOM 690 O O . ASP A 1 86 ? 4.290 -8.787 1.115 1.00 93.81 86 ASP A O 1
ATOM 694 N N . ILE A 1 87 ? 4.223 -6.744 0.185 1.00 90.56 87 ILE A N 1
ATOM 695 C CA . ILE A 1 87 ? 3.535 -7.115 -1.045 1.00 90.56 87 ILE A CA 1
ATOM 696 C C . ILE A 1 87 ? 4.534 -7.119 -2.198 1.00 90.56 87 ILE A C 1
ATOM 698 O O . ILE A 1 87 ? 5.399 -6.249 -2.307 1.00 90.56 87 ILE A O 1
ATOM 702 N N . TRP A 1 88 ? 4.407 -8.116 -3.069 1.00 88.62 88 TRP A N 1
ATOM 703 C CA . TRP A 1 88 ? 5.173 -8.187 -4.303 1.00 88.62 88 TRP A CA 1
ATOM 704 C C . TRP A 1 88 ? 4.297 -7.744 -5.462 1.00 88.62 88 TRP A C 1
ATOM 706 O O . TRP A 1 88 ? 3.277 -8.368 -5.773 1.00 88.62 88 TRP A O 1
ATOM 716 N N . ILE A 1 89 ? 4.700 -6.657 -6.100 1.00 84.75 89 ILE A N 1
ATOM 717 C CA . ILE A 1 89 ? 3.985 -6.099 -7.234 1.00 84.75 89 ILE A CA 1
ATOM 718 C C . ILE A 1 89 ? 4.742 -6.469 -8.495 1.00 84.75 89 ILE A C 1
ATOM 720 O O . ILE A 1 89 ? 5.837 -5.969 -8.735 1.00 84.75 89 ILE A O 1
ATOM 724 N N . GLY A 1 90 ? 4.182 -7.384 -9.285 1.00 79.00 90 GLY A N 1
ATOM 725 C CA . GLY A 1 90 ? 4.800 -7.795 -10.544 1.00 79.00 90 GLY A CA 1
ATOM 726 C C . GLY A 1 90 ? 4.923 -6.616 -11.508 1.00 79.00 90 GLY A C 1
ATOM 727 O O . GLY A 1 90 ? 4.005 -5.806 -11.593 1.00 79.00 90 GLY A O 1
ATOM 728 N N . ALA A 1 91 ? 6.039 -6.531 -12.238 1.00 73.56 91 ALA A N 1
ATOM 729 C CA . ALA A 1 91 ? 6.162 -5.614 -13.365 1.00 73.56 91 ALA A CA 1
ATOM 730 C C . ALA A 1 91 ? 5.248 -6.126 -14.493 1.00 73.56 91 ALA A C 1
ATOM 732 O O . ALA A 1 91 ? 5.501 -7.209 -15.024 1.00 73.56 91 ALA A O 1
ATOM 733 N N . PRO A 1 92 ? 4.169 -5.414 -14.860 1.00 66.69 92 PRO A N 1
ATOM 734 C CA . PRO A 1 92 ? 3.268 -5.897 -15.904 1.00 66.69 92 PRO A CA 1
ATOM 735 C C . PRO A 1 92 ? 3.773 -5.557 -17.302 1.00 66.69 92 PRO A C 1
ATOM 737 O O . PRO A 1 92 ? 3.246 -6.069 -18.286 1.00 66.69 92 PRO A O 1
ATOM 740 N N . TRP A 1 93 ? 4.783 -4.692 -17.396 1.00 66.25 93 TRP A N 1
ATOM 741 C CA . TRP A 1 93 ? 5.426 -4.345 -18.645 1.00 66.25 93 TRP A CA 1
ATOM 742 C C . TRP A 1 93 ? 6.941 -4.407 -18.499 1.00 66.25 93 TRP A C 1
ATOM 744 O O . TRP A 1 93 ? 7.528 -3.761 -17.631 1.00 66.25 93 TRP A O 1
ATOM 754 N N . CYS A 1 94 ? 7.538 -5.182 -19.396 1.00 67.44 94 CYS A N 1
ATOM 755 C CA . CYS A 1 94 ? 8.959 -5.243 -19.660 1.00 67.44 94 CYS A CA 1
ATOM 756 C C . CYS A 1 94 ? 9.136 -5.083 -21.162 1.00 67.44 94 CYS A C 1
ATOM 758 O O . CYS A 1 94 ? 8.646 -5.943 -21.895 1.00 67.44 94 CYS A O 1
ATOM 760 N N . PRO A 1 95 ? 9.772 -4.007 -21.648 1.00 63.19 95 PRO A N 1
ATOM 761 C CA . PRO A 1 95 ? 10.232 -4.012 -23.022 1.00 63.19 95 PRO A CA 1
ATOM 762 C C . PRO A 1 95 ? 11.267 -5.133 -23.136 1.00 63.19 95 PRO A C 1
ATOM 764 O O . PRO A 1 95 ? 12.226 -5.151 -22.362 1.00 63.19 95 PRO A O 1
ATOM 767 N N . ASP A 1 96 ? 11.046 -6.067 -24.060 1.00 62.66 96 ASP A N 1
ATOM 768 C CA . ASP A 1 96 ? 12.108 -6.968 -24.501 1.00 62.66 96 ASP A CA 1
ATOM 769 C C . ASP A 1 96 ? 13.293 -6.088 -24.940 1.00 62.66 96 ASP A C 1
ATOM 771 O O . ASP A 1 96 ? 13.094 -5.110 -25.669 1.00 62.66 96 ASP A O 1
ATOM 775 N N . GLU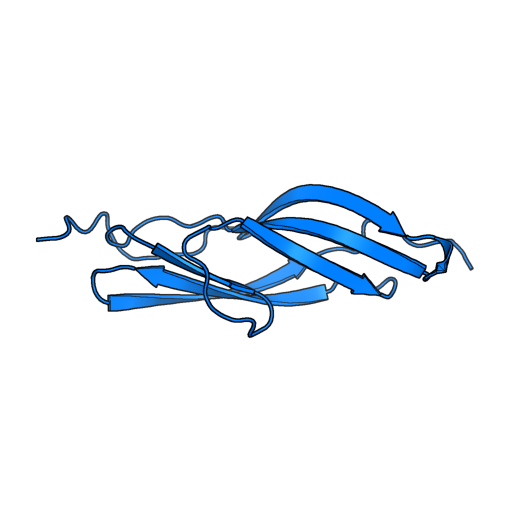 A 1 97 ? 14.486 -6.360 -24.400 1.00 54.75 97 GLU A N 1
ATOM 776 C CA . GLU A 1 97 ? 15.716 -5.622 -24.736 1.00 54.75 97 GLU A CA 1
ATOM 777 C C . GLU A 1 97 ? 16.047 -5.668 -26.233 1.00 54.75 97 GLU A C 1
ATOM 779 O O . GLU A 1 97 ? 15.905 -6.748 -26.855 1.00 54.75 97 GLU A O 1
#

Foldseek 3Di:
DFDWQDAKDFDVVQWDFDFKDQPVVQQKIKGKIAGHIDTAGDQKWKDKQPDDIDSGSIDIDMDHDQAWDFMKIWMAHPVGHIDIDGHTGGDPDDPDD

Secondary structure (DSSP, 8-state):
-----SS-EEEEEEEEEEEEEEEGGGTEEEEEEEEEEE-SPSSEEEEETTPPPBSSSEEEEEEESSS-EEEEEEEEETTS-EEEEEEEE--S-----

Radius of gyration: 14.97 Å; chains: 1; bounding box: 33×22×46 Å